Protein AF-A0A510X7H1-F1 (afdb_monomer)

Sequence (53 aa):
MTIRGYRPEDEAAVIRLWEACGLIRPWNDPRRDIARKLAEQPELFLVGESRVT

Mean predicted aligned error: 2.8 Å

Foldseek 3Di:
DDKAFDDPVCQVVVVVVCVVVVVDDPVDDVVVVLVVCCVPPSRPRMDDDDDDD

Organism: NCBI:txid77098

Secondary structure (DSSP, 8-state):
-EEEE--GGGHHHHHHHHHHTT---TT--HHHHHHHHHHS-GGG-EEEE----

pLDDT: mean 95.74, std 7.43, range [57.97, 98.62]

Nearest PDB structures (foldseek):
  4qvt-assembly5_H  TM=9.687E-01  e=1.230E-03  Escherichia coli K-12
  4qvt-assembly2_D  TM=9.568E-01  e=1.751E-03  Escherichia coli K-12
  2pdo-assembly1_A  TM=9.596E-01  e=2.491E-03  Shigella flexneri 2a str. 2457T

Solvent-accessible surface area (backbone atoms only — not comparable to full-atom values): 3375 Å² total; per-residue (Å²): 117,50,78,44,66,64,53,85,86,44,51,68,59,52,52,51,50,34,54,77,68,65,68,66,49,97,93,51,60,66,67,57,51,51,53,51,39,58,75,53,66,39,84,74,42,70,42,80,48,67,85,81,126

Radius of gyration: 11.73 Å; Cα contacts (8 Å, |Δi|>4): 38; chains: 1; bounding box: 27×23×29 Å

Structure (mmCIF, N/CA/C/O backbone):
data_AF-A0A510X7H1-F1
#
_entry.id   AF-A0A510X7H1-F1
#
loop_
_atom_site.group_PDB
_atom_site.id
_atom_site.type_symbol
_atom_site.label_atom_id
_atom_site.label_alt_id
_atom_site.label_comp_id
_atom_site.label_asym_id
_atom_site.label_entity_id
_atom_site.label_seq_id
_atom_site.pdbx_PDB_ins_code
_atom_site.Cartn_x
_atom_site.Cartn_y
_atom_site.Cartn_z
_atom_site.occupancy
_atom_site.B_iso_or_equiv
_atom_site.auth_seq_id
_atom_site.auth_comp_id
_atom_site.au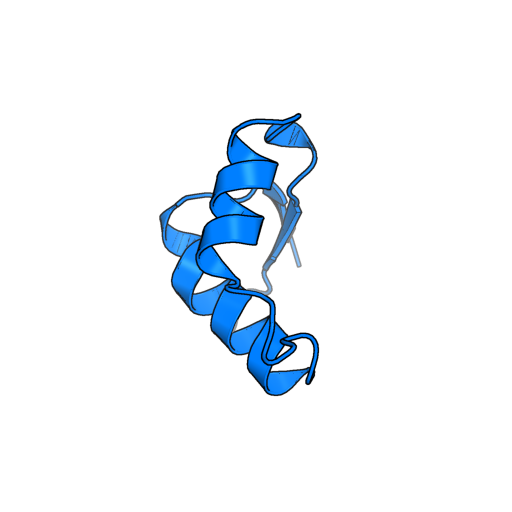th_asym_id
_atom_site.auth_atom_id
_atom_site.pdbx_PDB_model_num
ATOM 1 N N . MET A 1 1 ? -14.879 -1.828 11.023 1.00 87.12 1 MET A N 1
ATOM 2 C CA . MET A 1 1 ? -14.069 -1.067 10.056 1.00 87.12 1 MET A CA 1
ATOM 3 C C . MET A 1 1 ? -12.967 -0.386 10.842 1.00 87.12 1 MET A C 1
ATOM 5 O O . MET A 1 1 ? -13.297 0.322 11.786 1.00 87.12 1 MET A O 1
ATOM 9 N N . THR A 1 2 ? -11.708 -0.639 10.499 1.00 95.88 2 THR A N 1
ATOM 10 C CA . THR A 1 2 ? -10.529 -0.049 11.150 1.00 95.88 2 THR A CA 1
ATOM 11 C C . THR A 1 2 ? -9.687 0.645 10.090 1.00 95.88 2 THR A C 1
ATOM 13 O O . THR A 1 2 ? -9.481 0.085 9.017 1.00 95.88 2 THR A O 1
ATOM 16 N N . ILE A 1 3 ? -9.201 1.850 10.385 1.00 97.31 3 ILE A N 1
ATOM 17 C CA . ILE A 1 3 ? -8.205 2.543 9.562 1.00 97.31 3 ILE A CA 1
ATOM 18 C C . ILE A 1 3 ? -6.880 2.485 10.311 1.00 97.31 3 ILE A C 1
ATOM 20 O O . ILE A 1 3 ? -6.829 2.774 11.506 1.00 97.31 3 ILE A O 1
ATOM 24 N N . ARG A 1 4 ? -5.816 2.092 9.617 1.00 97.94 4 ARG A N 1
ATOM 25 C CA . ARG A 1 4 ? -4.466 1.994 10.177 1.00 97.94 4 ARG A CA 1
ATOM 26 C C . ARG A 1 4 ? -3.424 2.339 9.121 1.00 97.94 4 ARG A C 1
ATOM 28 O O . ARG A 1 4 ? -3.733 2.370 7.933 1.00 97.94 4 ARG A O 1
ATOM 35 N N . GLY A 1 5 ? -2.187 2.559 9.559 1.00 98.25 5 GLY A N 1
ATOM 36 C CA . GLY A 1 5 ? -1.050 2.629 8.646 1.00 98.25 5 GLY A CA 1
ATOM 37 C C . GLY A 1 5 ? -0.892 1.332 7.847 1.00 98.25 5 GLY A C 1
ATOM 38 O O . GLY A 1 5 ? -1.161 0.233 8.356 1.00 98.25 5 GLY A O 1
ATOM 39 N N . TYR A 1 6 ? -0.467 1.490 6.599 1.00 98.50 6 TYR A N 1
ATOM 40 C CA . TYR A 1 6 ? -0.031 0.416 5.720 1.00 98.50 6 TYR A CA 1
ATOM 41 C C . TYR A 1 6 ? 1.079 -0.416 6.377 1.00 98.50 6 TYR A C 1
ATOM 43 O O . TYR A 1 6 ? 1.936 0.113 7.091 1.00 98.50 6 TYR A O 1
ATOM 51 N N . ARG A 1 7 ? 1.087 -1.721 6.103 1.00 98.12 7 ARG A N 1
ATOM 52 C CA . ARG A 1 7 ? 2.165 -2.652 6.448 1.00 98.12 7 ARG A CA 1
ATOM 53 C C . ARG A 1 7 ? 2.597 -3.432 5.202 1.00 98.12 7 ARG A C 1
ATOM 55 O O . ARG A 1 7 ? 1.782 -3.591 4.296 1.00 98.12 7 ARG A O 1
ATOM 62 N N . PRO A 1 8 ? 3.840 -3.945 5.129 1.00 98.00 8 PRO A N 1
ATOM 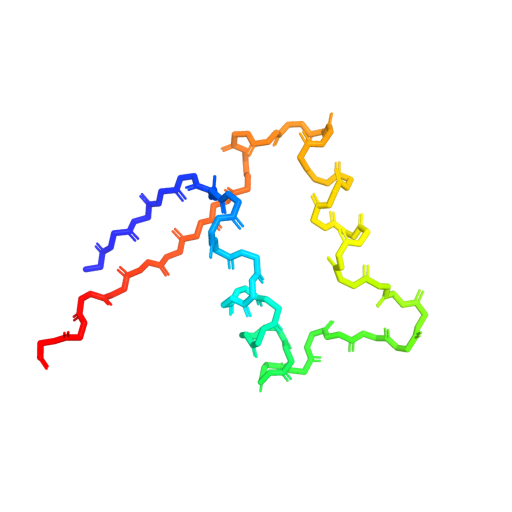63 C CA . PRO A 1 8 ? 4.326 -4.667 3.949 1.00 98.00 8 PRO A CA 1
ATOM 64 C C . PRO A 1 8 ? 3.422 -5.822 3.492 1.00 98.00 8 PRO A C 1
ATOM 66 O O . PRO A 1 8 ? 3.318 -6.089 2.298 1.00 98.00 8 PRO A O 1
ATOM 69 N N . GLU A 1 9 ? 2.719 -6.472 4.420 1.00 98.06 9 GLU A N 1
ATOM 70 C CA . GLU A 1 9 ? 1.801 -7.576 4.123 1.00 98.06 9 GLU A CA 1
ATOM 71 C C . GLU A 1 9 ? 0.548 -7.126 3.348 1.00 98.06 9 GLU A C 1
ATOM 73 O O . GLU A 1 9 ? -0.115 -7.946 2.709 1.00 98.06 9 GLU A O 1
ATOM 78 N N . ASP A 1 10 ? 0.230 -5.828 3.364 1.00 98.25 10 ASP A N 1
ATOM 79 C CA . ASP A 1 10 ? -0.916 -5.258 2.659 1.00 98.25 10 ASP A CA 1
ATOM 80 C C . ASP A 1 10 ? -0.652 -5.071 1.150 1.00 98.25 10 ASP A C 1
ATOM 82 O O . ASP A 1 10 ? -1.616 -4.908 0.400 1.00 98.25 10 ASP A O 1
ATOM 86 N N . GLU A 1 11 ? 0.607 -5.118 0.672 1.00 98.62 11 GLU A N 1
ATOM 87 C CA . GLU A 1 11 ? 0.992 -4.747 -0.710 1.00 98.62 11 GLU A CA 1
ATOM 88 C C . GLU A 1 11 ? 0.097 -5.414 -1.757 1.00 98.62 11 GLU A C 1
ATOM 90 O O . GLU A 1 11 ? -0.535 -4.761 -2.591 1.00 98.62 11 GLU A O 1
ATOM 95 N N . ALA A 1 12 ? 0.005 -6.742 -1.685 1.00 98.50 12 ALA A N 1
ATOM 96 C CA . ALA A 1 12 ? -0.741 -7.522 -2.656 1.00 98.50 12 ALA A CA 1
ATOM 97 C C . ALA A 1 12 ? -2.247 -7.215 -2.604 1.00 98.50 12 ALA A C 1
ATOM 99 O O . ALA A 1 12 ? -2.910 -7.239 -3.639 1.00 98.50 12 ALA A O 1
ATOM 100 N N . ALA A 1 13 ? -2.801 -6.932 -1.422 1.00 98.00 13 ALA A N 1
ATOM 101 C CA . ALA A 1 13 ? -4.213 -6.589 -1.268 1.00 98.00 13 ALA A CA 1
ATOM 102 C C . ALA A 1 13 ? -4.518 -5.182 -1.801 1.00 98.00 13 ALA A C 1
ATOM 104 O O . ALA A 1 13 ? -5.514 -5.003 -2.501 1.00 98.00 13 ALA A O 1
ATOM 105 N N . VAL A 1 14 ? -3.639 -4.214 -1.533 1.00 98.31 14 VAL A N 1
ATOM 106 C CA . VAL A 1 14 ? -3.750 -2.839 -2.036 1.00 98.31 14 VAL A CA 1
ATOM 107 C C . VAL A 1 14 ? -3.671 -2.808 -3.560 1.00 98.31 14 VAL A C 1
ATOM 109 O O . VAL A 1 14 ? -4.535 -2.210 -4.197 1.00 98.31 14 VAL A O 1
ATOM 112 N N . ILE A 1 15 ? -2.702 -3.508 -4.161 1.00 98.50 15 ILE A N 1
ATOM 113 C CA . ILE A 1 15 ? -2.569 -3.569 -5.624 1.00 98.50 15 ILE A CA 1
ATOM 114 C C . ILE A 1 15 ? -3.809 -4.209 -6.258 1.00 98.50 15 ILE A C 1
ATOM 116 O O . ILE A 1 15 ? -4.345 -3.659 -7.219 1.00 98.50 15 ILE A O 1
ATOM 120 N N 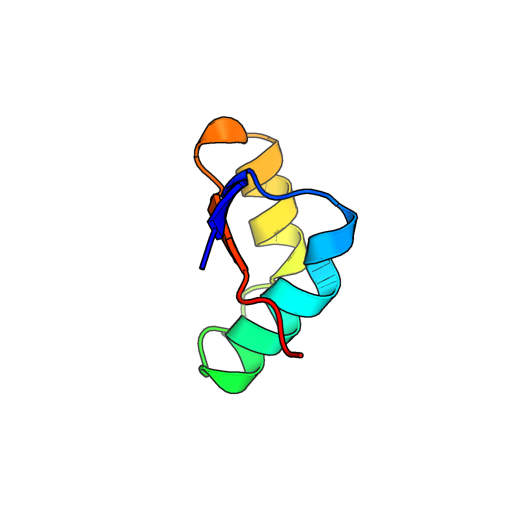. ARG A 1 16 ? -4.315 -5.321 -5.701 1.00 98.38 16 ARG A N 1
ATOM 121 C CA . ARG A 1 16 ? -5.560 -5.944 -6.187 1.00 98.38 16 ARG A CA 1
ATOM 122 C C . ARG A 1 16 ? -6.757 -5.000 -6.086 1.00 98.38 16 ARG A C 1
ATOM 124 O O . ARG A 1 16 ? -7.582 -4.975 -6.993 1.00 98.38 16 ARG A O 1
ATOM 131 N N . LEU A 1 17 ? -6.859 -4.222 -5.007 1.00 98.12 17 LEU A N 1
ATOM 132 C CA . LEU A 1 17 ? -7.916 -3.222 -4.857 1.00 98.12 17 LEU A CA 1
ATOM 133 C C . LEU A 1 17 ? -7.799 -2.131 -5.929 1.00 98.12 17 LEU A C 1
ATOM 135 O O . LEU A 1 17 ? -8.790 -1.786 -6.565 1.00 98.12 17 LEU A O 1
ATOM 139 N N . TRP A 1 18 ? -6.594 -1.613 -6.169 1.00 98.44 18 TRP A N 1
ATOM 140 C CA . TRP A 1 18 ? -6.359 -0.620 -7.217 1.00 98.44 18 TRP A CA 1
ATOM 141 C C . TRP A 1 18 ? -6.680 -1.153 -8.612 1.00 98.44 18 TRP A C 1
ATOM 143 O O . TRP A 1 18 ? -7.259 -0.423 -9.412 1.00 98.44 18 TRP A O 1
ATOM 153 N N . GLU A 1 19 ? -6.342 -2.410 -8.900 1.00 98.12 19 GLU A N 1
ATOM 154 C CA . GLU A 1 19 ? -6.698 -3.082 -10.152 1.00 98.12 19 GLU A CA 1
ATOM 155 C C . GLU A 1 19 ? -8.218 -3.207 -10.307 1.00 98.12 19 GLU A C 1
ATOM 157 O O . GLU A 1 19 ? -8.768 -2.749 -11.308 1.00 98.12 19 GLU A O 1
ATOM 162 N N . ALA A 1 20 ? -8.911 -3.726 -9.288 1.00 98.31 20 ALA A N 1
ATOM 163 C CA . ALA A 1 20 ? -10.368 -3.868 -9.288 1.00 98.31 20 ALA A CA 1
ATOM 164 C C . ALA A 1 20 ? -11.098 -2.520 -9.436 1.00 98.31 20 ALA A C 1
ATOM 166 O O . ALA A 1 20 ? -12.157 -2.449 -10.056 1.00 98.31 20 ALA A O 1
ATOM 167 N N . CYS A 1 21 ? -10.522 -1.441 -8.899 1.00 98.25 21 CYS A N 1
ATOM 168 C CA . CYS A 1 21 ? -11.038 -0.081 -9.041 1.00 98.25 21 CYS A CA 1
ATOM 169 C C . CYS A 1 21 ? -10.564 0.641 -10.318 1.00 98.25 21 CYS A C 1
ATOM 171 O O . CYS A 1 21 ? -10.923 1.801 -10.519 1.00 98.25 21 CYS A O 1
ATOM 173 N N . GLY A 1 22 ? -9.743 0.015 -11.169 1.00 97.69 22 GLY A N 1
ATOM 174 C CA . GLY A 1 22 ? -9.228 0.633 -12.396 1.00 97.69 22 GLY A CA 1
ATOM 175 C C . GLY A 1 22 ? -8.306 1.838 -12.157 1.00 97.69 22 GLY A C 1
ATOM 176 O O . GLY A 1 22 ? -8.261 2.763 -12.972 1.00 97.69 22 GLY A O 1
ATOM 177 N N . LEU A 1 23 ? -7.579 1.864 -11.035 1.00 98.06 23 LEU A N 1
ATOM 178 C CA . LEU A 1 23 ? -6.671 2.955 -10.652 1.00 98.06 23 LEU A CA 1
ATOM 179 C C . LEU A 1 23 ? -5.261 2.805 -11.243 1.00 98.06 23 LEU A C 1
ATOM 181 O O . LEU A 1 23 ? -4.520 3.783 -11.31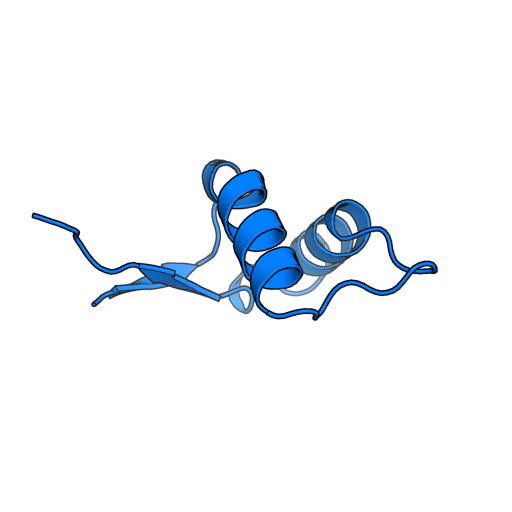8 1.00 98.06 23 LEU A O 1
ATOM 185 N N . ILE A 1 24 ? -4.898 1.611 -11.716 1.00 97.56 24 ILE A N 1
ATOM 186 C CA . ILE A 1 24 ? -3.601 1.358 -12.355 1.00 97.56 24 ILE A CA 1
ATOM 187 C C . ILE A 1 24 ? -3.585 1.968 -13.768 1.00 97.56 24 ILE A C 1
ATOM 189 O O . ILE A 1 24 ? -4.600 2.010 -14.471 1.00 97.56 24 ILE 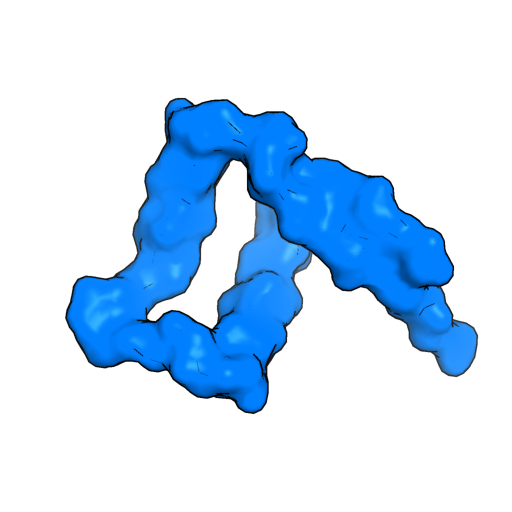A O 1
ATOM 193 N N . ARG A 1 25 ? -2.428 2.488 -14.189 1.00 96.88 25 ARG A N 1
ATOM 194 C CA . ARG A 1 25 ? -2.191 3.019 -15.540 1.00 96.88 25 ARG A CA 1
ATOM 195 C C . ARG A 1 25 ? -0.984 2.315 -16.168 1.00 96.88 25 ARG A C 1
ATOM 197 O O . ARG A 1 25 ? -0.051 2.014 -15.432 1.00 96.88 25 ARG A O 1
ATOM 204 N N . PRO A 1 26 ? -0.939 2.105 -17.500 1.00 94.94 26 PRO A N 1
ATOM 205 C CA . PRO A 1 26 ? 0.141 1.347 -18.149 1.00 94.94 26 PRO A CA 1
ATOM 206 C C . PRO A 1 26 ? 1.557 1.884 -17.899 1.00 94.94 26 PRO A C 1
ATOM 208 O O . PRO A 1 26 ? 2.520 1.128 -17.909 1.00 94.94 26 PRO A O 1
ATOM 211 N N . TRP A 1 27 ? 1.690 3.192 -17.679 1.00 95.31 27 TRP A N 1
ATOM 212 C CA . TRP A 1 27 ? 2.969 3.855 -17.417 1.00 95.31 27 TRP A CA 1
ATOM 213 C C . TRP A 1 27 ? 3.372 3.861 -15.936 1.00 95.31 27 TRP A C 1
ATOM 215 O O . TRP A 1 27 ? 4.388 4.464 -15.593 1.00 95.31 27 TRP A O 1
ATOM 225 N N . ASN A 1 28 ? 2.582 3.241 -15.054 1.00 93.75 28 ASN A N 1
ATOM 226 C CA . ASN A 1 28 ? 2.796 3.301 -13.618 1.00 93.75 28 ASN A CA 1
ATOM 227 C C . ASN A 1 28 ? 2.851 1.903 -12.995 1.00 93.75 28 ASN A C 1
ATOM 229 O O . ASN A 1 28 ? 1.867 1.167 -13.004 1.00 93.75 28 ASN A O 1
ATOM 233 N N . ASP A 1 29 ? 4.013 1.551 -12.447 1.00 97.69 29 ASP A N 1
ATOM 234 C CA . ASP A 1 29 ? 4.180 0.326 -11.670 1.00 97.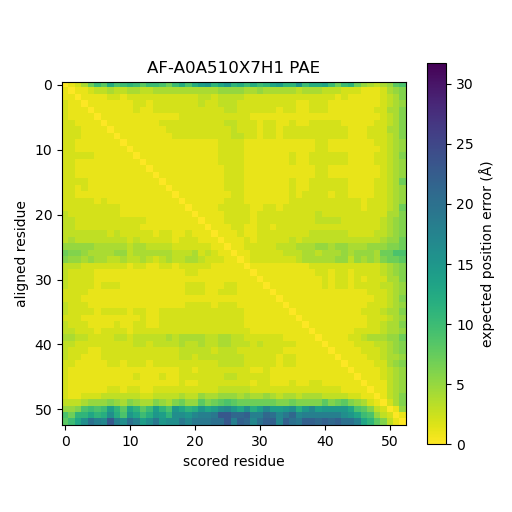69 29 ASP A CA 1
ATOM 235 C C . ASP A 1 29 ? 3.699 0.586 -10.232 1.00 97.69 29 ASP A C 1
ATOM 237 O O . ASP A 1 29 ? 4.364 1.330 -9.499 1.00 97.69 29 ASP A O 1
ATOM 241 N N . PRO A 1 30 ? 2.584 -0.028 -9.792 1.00 98.25 30 PRO A N 1
ATOM 242 C CA . PRO A 1 30 ? 2.019 0.239 -8.474 1.00 98.25 30 PRO A CA 1
ATOM 243 C C . PRO A 1 30 ? 2.960 -0.166 -7.330 1.00 98.25 30 PRO A C 1
ATOM 245 O O . PRO A 1 30 ? 2.885 0.410 -6.247 1.00 98.25 30 PRO A O 1
ATOM 248 N N . ARG A 1 31 ? 3.905 -1.093 -7.551 1.00 98.38 31 ARG A N 1
ATOM 249 C CA . ARG A 1 31 ? 4.928 -1.410 -6.539 1.00 98.38 31 ARG A CA 1
ATOM 250 C C . ARG A 1 31 ? 5.910 -0.264 -6.353 1.00 98.38 31 ARG A C 1
ATOM 252 O O . ARG A 1 31 ? 6.311 0.030 -5.231 1.00 98.38 31 ARG A O 1
ATOM 259 N N . ARG A 1 32 ? 6.273 0.428 -7.438 1.00 98.19 32 ARG A N 1
ATOM 260 C CA . ARG A 1 32 ? 7.124 1.626 -7.364 1.00 98.19 32 ARG A CA 1
ATOM 261 C C . ARG A 1 32 ? 6.394 2.801 -6.721 1.00 98.19 32 ARG A C 1
ATOM 263 O O . ARG A 1 32 ? 7.038 3.577 -6.021 1.00 98.19 32 ARG A O 1
ATOM 270 N N . ASP A 1 33 ? 5.081 2.931 -6.912 1.00 97.94 33 ASP A N 1
ATOM 271 C CA . ASP A 1 33 ? 4.275 3.912 -6.170 1.00 97.94 33 ASP A CA 1
ATOM 272 C C . ASP A 1 33 ? 4.329 3.676 -4.669 1.00 97.94 33 ASP A C 1
ATOM 274 O O . ASP A 1 33 ? 4.642 4.596 -3.914 1.00 97.94 33 ASP A O 1
ATOM 278 N N . ILE A 1 34 ? 4.068 2.434 -4.256 1.00 98.50 34 ILE A N 1
ATOM 279 C CA . ILE A 1 34 ? 4.117 2.022 -2.855 1.00 98.50 34 ILE A CA 1
ATOM 280 C C . ILE A 1 34 ? 5.513 2.286 -2.291 1.00 98.50 34 ILE A C 1
ATOM 282 O O . ILE A 1 34 ? 5.636 2.978 -1.285 1.00 98.50 34 ILE A O 1
ATOM 286 N N . ALA A 1 35 ? 6.570 1.839 -2.974 1.00 98.38 35 ALA A N 1
ATOM 287 C CA . ALA A 1 35 ? 7.947 2.063 -2.539 1.00 98.38 35 ALA A CA 1
ATOM 288 C C . ALA A 1 35 ? 8.283 3.558 -2.378 1.00 98.38 35 ALA A C 1
ATOM 290 O O . ALA A 1 35 ? 8.875 3.947 -1.373 1.00 98.38 35 ALA A O 1
ATOM 291 N N . ARG A 1 36 ? 7.859 4.416 -3.319 1.00 98.12 36 ARG A N 1
ATOM 292 C CA . ARG A 1 36 ? 8.027 5.875 -3.194 1.00 98.12 36 ARG A CA 1
ATOM 293 C C . ARG A 1 36 ? 7.264 6.434 -2.004 1.00 98.12 36 ARG A C 1
ATOM 295 O O . ARG A 1 36 ? 7.810 7.255 -1.276 1.00 98.12 36 ARG A O 1
ATOM 302 N N . LYS A 1 37 ? 6.024 5.991 -1.782 1.00 98.31 37 LYS A N 1
ATOM 303 C CA . LYS A 1 37 ? 5.222 6.472 -0.655 1.00 98.31 37 LYS A CA 1
ATOM 304 C C . LYS A 1 37 ? 5.785 6.016 0.694 1.00 98.31 37 LYS A C 1
ATOM 306 O O . LYS A 1 37 ? 5.686 6.758 1.663 1.00 98.31 37 LYS A O 1
ATOM 311 N N . LEU A 1 38 ? 6.417 4.844 0.754 1.00 98.12 38 LEU A N 1
ATOM 312 C CA . LEU A 1 38 ? 7.126 4.383 1.950 1.00 98.12 38 LEU A CA 1
ATOM 313 C C . LEU A 1 38 ? 8.422 5.162 2.213 1.00 98.12 38 LEU A C 1
ATOM 315 O O . LEU A 1 38 ? 8.819 5.296 3.367 1.00 98.12 38 LEU A O 1
ATOM 319 N N . ALA A 1 39 ? 9.062 5.687 1.166 1.00 98.31 39 ALA A N 1
ATOM 320 C CA . ALA A 1 39 ? 10.230 6.556 1.293 1.00 98.31 39 ALA A CA 1
ATOM 321 C C . ALA A 1 39 ? 9.869 8.005 1.682 1.00 98.31 39 ALA A C 1
ATOM 323 O O . ALA A 1 39 ? 10.703 8.697 2.258 1.00 98.31 39 ALA A O 1
ATOM 324 N N . GLU A 1 40 ? 8.642 8.454 1.395 1.00 97.94 40 GLU A N 1
ATOM 325 C CA . GLU A 1 40 ? 8.179 9.831 1.609 1.00 97.94 40 GLU A CA 1
ATOM 326 C C . GLU A 1 40 ? 6.893 9.862 2.457 1.00 97.94 40 GLU A C 1
ATOM 328 O O . GLU A 1 40 ? 5.776 9.697 1.948 1.00 97.94 40 GLU A O 1
ATOM 333 N N . GLN A 1 41 ? 7.047 10.136 3.757 1.00 97.75 41 GLN A N 1
ATOM 334 C CA . GLN A 1 41 ? 5.959 10.231 4.748 1.00 97.75 41 GLN A CA 1
ATOM 335 C C . GLN A 1 41 ? 5.103 8.946 4.816 1.00 97.75 41 GLN A C 1
ATOM 337 O O . GLN A 1 41 ? 3.901 8.982 4.494 1.00 97.75 41 GLN A O 1
ATOM 342 N N . PRO A 1 42 ? 5.707 7.793 5.178 1.00 97.56 42 PRO A N 1
ATOM 343 C CA . PRO A 1 42 ? 5.027 6.495 5.239 1.00 97.56 42 PRO A CA 1
ATOM 344 C C . PRO A 1 42 ? 3.819 6.483 6.185 1.00 97.56 42 PRO A C 1
ATOM 346 O O . PRO A 1 42 ? 2.851 5.768 5.938 1.00 97.56 42 PRO A O 1
ATOM 349 N N . GLU A 1 43 ? 3.834 7.304 7.235 1.00 98.06 43 GLU A N 1
ATOM 350 C CA . GLU A 1 43 ? 2.751 7.456 8.209 1.00 98.06 43 GLU A CA 1
ATOM 351 C C . GLU A 1 43 ? 1.434 7.947 7.590 1.00 98.06 43 GLU A C 1
ATOM 353 O O . GLU A 1 43 ? 0.366 7.723 8.158 1.00 98.06 43 GLU A O 1
ATOM 358 N N . LEU A 1 44 ? 1.494 8.570 6.406 1.00 98.25 44 LEU A N 1
ATOM 359 C CA . LEU A 1 44 ? 0.315 9.016 5.661 1.00 98.25 44 LEU A CA 1
ATOM 360 C C . LEU A 1 44 ? -0.232 7.959 4.696 1.00 98.25 44 LEU A C 1
ATOM 362 O O . LEU A 1 44 ? -1.263 8.190 4.061 1.00 98.25 44 LEU A O 1
ATOM 366 N N . PHE A 1 45 ? 0.428 6.808 4.548 1.00 98.50 45 PHE A N 1
ATOM 367 C CA . PHE A 1 45 ? -0.120 5.718 3.753 1.00 98.50 45 PHE A CA 1
ATOM 368 C C . PHE A 1 45 ? -1.073 4.881 4.610 1.00 98.50 45 PHE A C 1
ATOM 370 O O . PHE A 1 45 ? -0.654 4.011 5.371 1.00 98.50 45 PHE A O 1
ATOM 377 N N . LEU A 1 46 ? -2.369 5.173 4.509 1.00 98.50 46 LEU A N 1
ATOM 378 C CA . LEU A 1 46 ? -3.412 4.539 5.312 1.00 98.50 46 LEU A CA 1
ATOM 379 C C . LEU A 1 46 ? -4.176 3.479 4.515 1.00 98.50 46 LEU A C 1
ATOM 381 O O . LEU A 1 46 ? -4.451 3.652 3.327 1.00 98.50 46 LEU A O 1
ATOM 385 N N . VAL A 1 47 ? -4.577 2.409 5.198 1.00 98.31 47 VAL A N 1
ATOM 386 C CA . VAL A 1 47 ? -5.448 1.354 4.672 1.00 98.31 47 VAL A CA 1
ATOM 387 C C . VAL A 1 47 ? -6.684 1.199 5.555 1.00 98.31 47 VAL A C 1
ATOM 389 O O . VAL A 1 47 ? -6.625 1.380 6.775 1.00 98.31 47 VAL A O 1
ATOM 392 N N . GLY A 1 48 ? -7.815 0.870 4.929 1.00 97.25 48 GLY A N 1
ATOM 393 C CA . GLY A 1 48 ? -9.052 0.506 5.613 1.00 97.25 48 GLY A CA 1
ATOM 394 C C . GLY A 1 48 ? -9.265 -1.003 5.564 1.00 97.25 48 GLY A C 1
ATOM 395 O O . GLY A 1 48 ? -9.239 -1.591 4.486 1.00 97.25 48 GLY A O 1
ATOM 396 N N . GLU A 1 49 ? -9.504 -1.624 6.716 1.00 94.38 49 GLU A N 1
ATOM 397 C CA . GLU A 1 49 ? -9.833 -3.046 6.816 1.00 94.38 49 GLU A CA 1
ATOM 398 C C . GLU A 1 49 ? -11.212 -3.256 7.458 1.00 94.38 49 GLU A C 1
ATOM 400 O O . GLU A 1 49 ? -11.567 -2.684 8.499 1.00 94.38 49 GLU A O 1
ATOM 405 N N . SER A 1 50 ? -12.015 -4.116 6.837 1.00 90.31 50 SER A N 1
ATOM 406 C CA . SER A 1 50 ? -13.231 -4.667 7.427 1.00 90.31 50 SER A CA 1
ATOM 407 C C . SER A 1 50 ? -12.969 -6.113 7.819 1.00 90.31 50 SER A C 1
ATOM 409 O O . SER A 1 50 ? -12.504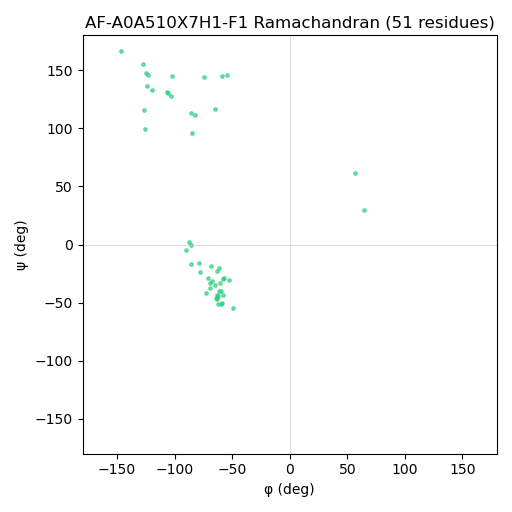 -6.897 6.994 1.00 90.31 50 SER A O 1
ATOM 411 N N . ARG A 1 51 ? -13.300 -6.494 9.056 1.00 80.19 51 ARG A N 1
ATOM 412 C CA . ARG A 1 51 ? -13.370 -7.913 9.410 1.00 80.19 51 ARG A CA 1
ATOM 413 C C . ARG A 1 51 ? -14.507 -8.5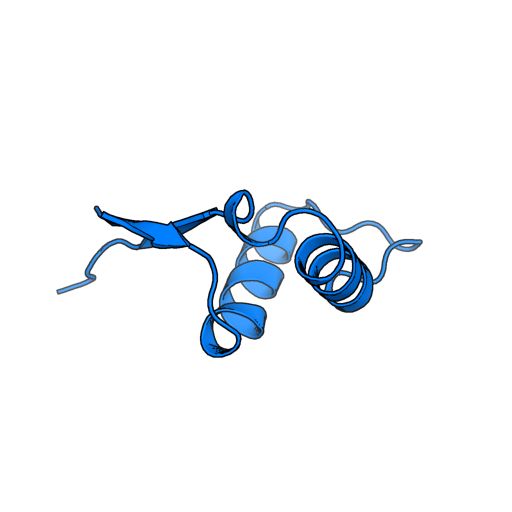30 8.602 1.00 80.19 51 ARG A C 1
ATOM 415 O O . ARG A 1 51 ? -15.650 -8.107 8.759 1.00 80.19 51 ARG A O 1
ATOM 422 N N . VAL A 1 52 ? -14.172 -9.46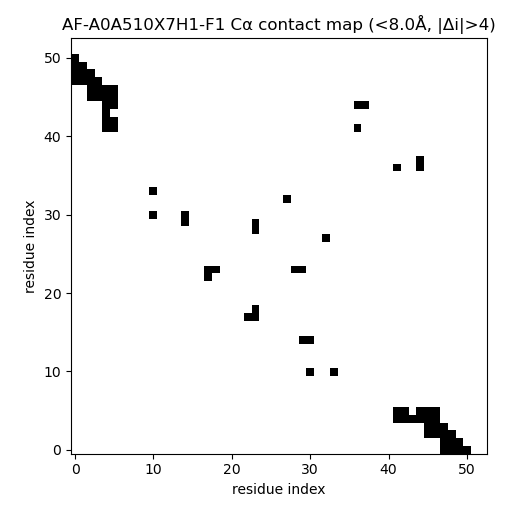7 7.727 1.00 65.75 52 VAL A N 1
ATOM 423 C CA . VAL A 1 52 ? -15.155 -10.381 7.151 1.00 65.75 52 VAL A CA 1
ATOM 424 C C . VAL A 1 52 ? -15.269 -11.521 8.155 1.00 65.75 52 VAL A C 1
ATOM 426 O O . VAL A 1 52 ? -14.269 -12.183 8.432 1.00 65.75 52 VAL A O 1
ATOM 429 N N . THR A 1 53 ? -16.432 -11.633 8.791 1.00 57.97 53 THR A N 1
ATOM 430 C CA . THR A 1 53 ? -16.778 -12.765 9.661 1.00 57.97 53 THR A CA 1
ATOM 431 C C . THR A 1 53 ? -17.102 -13.987 8.820 1.00 57.97 53 THR A C 1
ATOM 433 O O . THR A 1 53 ? -17.695 -13.792 7.734 1.00 57.97 53 THR A O 1
#